Protein 1B9P (pdb70)

InterPro domains:
  IPR002035 von Willebrand factor, type A [PF00092] (158-327)
  IPR002035 von Willebrand factor, type A [PF00092] (1042-1213)
  IPR002035 von Willebrand factor, type A [PS50234] (158-330)
  IPR002035 von Willebrand factor, type A [PS50234] (1042-1215)
  IPR002035 von Willebrand factor, type A [SM00327] (156-335)
  IPR002035 von Willebrand factor, type A [SM00327] (1040-1220)
  IPR003961 Fibronectin type III [PF00041] (31-113)
  IPR003961 Fibronectin type III [PF00041] (355-431)
  IPR003961 Fibronectin type III [PF00041] (447-528)
  IPR003961 Fibronectin t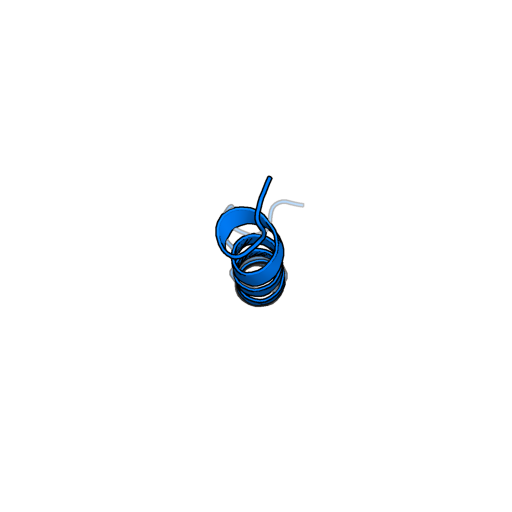ype III [PF00041] (536-615)
  IPR003961 Fibronectin type III [PF00041] (626-704)
  IPR003961 Fibronectin type III [PF00041] (745-827)
  IPR003961 Fibronectin type III [PF00041] (834-912)
  IPR003961 Fibronectin type III [PS50853] (32-123)
  IPR003961 Fibronectin type III [PS50853] (355-444)
  IPR003961 Fibronectin type III [PS50853] (445-536)
  IPR003961 Fibronectin type III [PS50853] (537-627)
  IPR003961 Fibronectin type III [PS50853] (628-716)
  IPR003961 Fibronectin type III [PS50853] (744-833)
  IPR003961 Fibronectin type III [PS50853] (835-925)

Organism: Gallus gallus (NCBI:txid9031)

Radius of gyration: 15.21 Å; Cα contacts (8 Å, |Δi|>4): 3; chains: 1; bounding box: 49×10×12 Å

B-factor: me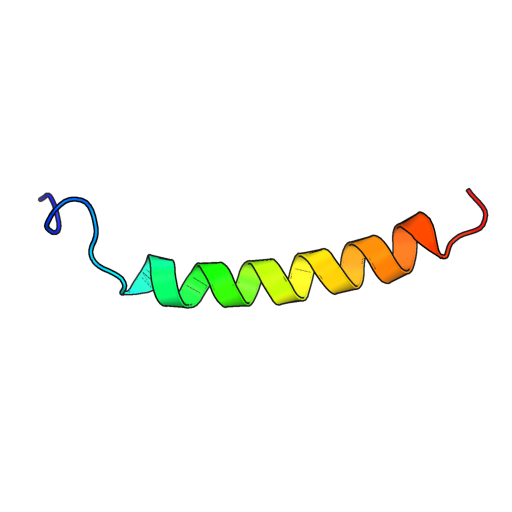an 2.43, std 1.31, range [0.65, 7.13]

Solvent-accessible surface area: 4160 Å² total; per-residue (Å²): 179,83,97,156,159,200,41,75,49,135,52,177,134,136,186,143,96,41,136,200,64,94,140,82,88,90,128,138,166,160,114,49,189,184

Secondary structure (DSSP, 8-state):
---TT--TTTHHHHHHHHHHHHHHHHHHHTTS--

Foldseek 3Di:
DDDVVCPCDVVVVVVVVVVVVVVVVCCDVVVDPD

Structure (mmCIF, N/CA/C/O backbone):
data_1B9P
#
_entry.id   1B9P
#
_cell.length_a   1.000
_cell.length_b   1.000
_cell.length_c   1.000
_cell.angle_alpha   90.00
_cell.angle_beta   90.00
_cell.angle_gamma   90.00
#
_symmetry.space_group_name_H-M   'P 1'
#
loop_
_atom_site.group_PDB
_atom_site.id
_atom_site.type_symbol
_atom_site.label_atom_id
_atom_site.label_alt_id
_atom_site.label_comp_id
_atom_site.label_asym_id
_atom_site.label_entity_id
_atom_site.label_seq_id
_atom_site.pdbx_PDB_ins_code
_atom_site.Cartn_x
_atom_site.Cartn_y
_atom_site.Cartn_z
_atom_site.occupancy
_atom_site.B_iso_or_equiv
_atom_site.auth_seq_id
_atom_site.auth_comp_id
_atom_site.auth_asym_id
_atom_site.auth_atom_id
_atom_site.pdbx_PDB_model_num
ATOM 1 N N . CYS A 1 1 ? -23.284 7.726 4.920 1.00 5.78 1 CYS A N 1
ATOM 2 C CA . CYS A 1 1 ? -23.838 6.461 5.494 1.00 4.91 1 CYS A CA 1
ATOM 3 C C . CYS A 1 1 ? -22.786 5.345 5.449 1.00 3.96 1 CYS A C 1
ATOM 4 O O . CYS A 1 1 ? -21.826 5.419 4.700 1.00 3.93 1 CYS A O 1
ATOM 14 N N . ALA A 1 2 ? -22.968 4.318 6.246 1.00 3.36 2 ALA A N 1
ATOM 15 C CA . ALA A 1 2 ? -21.993 3.182 6.271 1.00 2.48 2 ALA A CA 1
ATOM 16 C C . ALA A 1 2 ? -22.085 2.364 4.975 1.00 1.96 2 ALA A C 1
ATOM 17 O O . ALA A 1 2 ? -23.145 2.256 4.384 1.00 2.54 2 ALA A O 1
ATOM 24 N N . VAL A 1 3 ? -20.985 1.795 4.543 1.00 1.64 3 VAL A N 1
ATOM 25 C CA . VAL A 1 3 ? -20.981 0.978 3.289 1.00 1.95 3 VAL A CA 1
ATOM 26 C C . VAL A 1 3 ? -20.663 -0.483 3.631 1.00 2.42 3 VAL A C 1
ATOM 27 O O . VAL A 1 3 ? -19.626 -1.019 3.278 1.00 3.14 3 VAL A O 1
ATOM 40 N N . GLU A 1 4 ? -21.580 -1.115 4.331 1.00 2.62 4 GLU A N 1
ATOM 41 C CA . GLU A 1 4 ? -21.456 -2.550 4.766 1.00 3.60 4 GLU A CA 1
ATOM 42 C C . GLU A 1 4 ? -20.250 -2.808 5.691 1.00 3.15 4 GLU A C 1
ATOM 43 O O . GLU A 1 4 ? -19.916 -3.955 5.927 1.00 3.93 4 GLU A O 1
ATOM 55 N N . LEU A 1 5 ? -19.597 -1.785 6.210 1.00 2.12 5 LEU A N 1
ATOM 56 C CA . LEU A 1 5 ? -18.409 -1.949 7.115 1.00 1.96 5 LEU A CA 1
ATOM 57 C C . LEU A 1 5 ? -17.287 -2.778 6.458 1.00 2.15 5 LEU A C 1
ATOM 58 O O . LEU A 1 5 ? -16.474 -3.367 7.148 1.00 2.67 5 LEU A O 1
ATOM 74 N N . ARG A 1 6 ? -17.235 -2.825 5.144 1.00 1.90 6 ARG A N 1
ATOM 75 C CA . ARG A 1 6 ? -16.189 -3.596 4.402 1.00 2.33 6 ARG A CA 1
ATOM 76 C C . ARG A 1 6 ? -15.994 -2.926 3.033 1.00 2.08 6 ARG A C 1
ATOM 77 O O . ARG A 1 6 ? -14.962 -2.327 2.811 1.00 2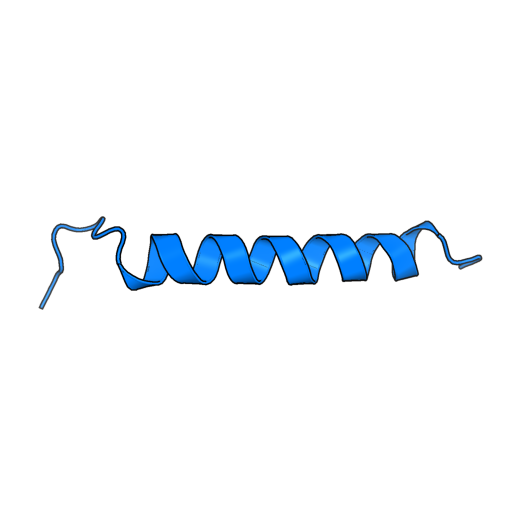.15 6 ARG A O 1
ATOM 98 N N . SER A 1 7 ? -16.973 -3.022 2.153 1.00 2.04 7 SER A N 1
ATOM 99 C CA . SER A 1 7 ? -16.944 -2.414 0.778 1.00 2.04 7 SER A CA 1
ATOM 100 C C . SER A 1 7 ? -15.545 -2.333 0.132 1.00 1.37 7 SER A C 1
ATOM 101 O O . SER A 1 7 ? -14.869 -1.327 0.267 1.00 1.48 7 SER A O 1
ATOM 109 N N . PRO A 1 8 ? -15.146 -3.384 -0.554 1.00 1.38 8 PRO A N 1
ATOM 110 C CA . PRO A 1 8 ? -13.812 -3.409 -1.222 1.00 1.47 8 PRO A CA 1
ATOM 111 C C . PRO A 1 8 ? -13.815 -2.569 -2.515 1.00 1.35 8 PRO A C 1
ATOM 112 O O . PRO A 1 8 ? -13.561 -3.074 -3.593 1.00 1.95 8 PRO A O 1
ATOM 123 N N . GLY A 1 9 ? -14.094 -1.291 -2.405 1.00 1.11 9 GLY A N 1
ATOM 124 C CA . GLY A 1 9 ? -14.116 -0.387 -3.593 1.00 1.10 9 GLY A CA 1
ATOM 125 C C . GLY A 1 9 ? -12.806 0.395 -3.561 1.00 1.06 9 GLY A C 1
ATOM 126 O O . GLY A 1 9 ? -11.856 0.028 -4.226 1.00 1.89 9 GLY A O 1
ATOM 130 N N . ILE A 1 10 ? -12.755 1.452 -2.781 1.00 0.87 10 ILE A N 1
ATOM 131 C CA . ILE A 1 10 ? -11.503 2.266 -2.677 1.00 0.92 10 ILE A CA 1
ATOM 132 C C . ILE A 1 10 ? -10.481 1.477 -1.846 1.00 0.76 10 ILE A C 1
ATOM 133 O O . ILE A 1 10 ? -9.302 1.551 -2.124 1.00 0.84 10 ILE A O 1
ATOM 149 N N . SER A 1 11 ? -10.912 0.728 -0.851 1.00 0.70 11 SER A N 1
ATOM 150 C CA . SER A 1 11 ? -9.967 -0.076 -0.009 1.00 0.80 11 SER A CA 1
ATOM 151 C C . SER A 1 11 ? -9.218 -1.070 -0.907 1.00 0.86 11 SER A C 1
ATOM 152 O O . SER A 1 11 ? -8.005 -1.100 -0.899 1.00 0.95 11 SER A O 1
ATOM 160 N N . ARG A 1 12 ? -9.923 -1.863 -1.684 1.00 0.89 12 ARG A N 1
ATOM 161 C CA . ARG A 1 12 ? -9.253 -2.850 -2.597 1.00 1.11 12 ARG A CA 1
ATOM 162 C C . ARG A 1 12 ? -8.465 -2.146 -3.721 1.00 1.11 12 ARG A C 1
ATOM 163 O O . ARG A 1 12 ? -7.697 -2.792 -4.407 1.00 1.32 12 ARG A O 1
ATOM 184 N N . PHE A 1 13 ? -8.649 -0.857 -3.905 1.00 0.96 13 PHE A N 1
ATOM 185 C CA . PHE A 1 13 ? -7.937 -0.074 -4.962 1.00 1.08 13 PHE A CA 1
ATOM 186 C C . PHE A 1 13 ? -6.700 0.596 -4.335 1.00 0.88 13 PHE A C 1
ATOM 187 O O . PHE A 1 13 ? -5.614 0.534 -4.887 1.00 0.92 13 PHE A O 1
ATOM 204 N N . ARG A 1 14 ? -6.871 1.226 -3.192 1.00 0.79 14 ARG A N 1
ATOM 205 C CA . ARG A 1 14 ? -5.747 1.917 -2.483 1.00 0.91 14 ARG A CA 1
ATOM 206 C C . ARG A 1 14 ? -4.758 0.927 -1.843 1.00 0.94 14 ARG A C 1
ATOM 207 O O . ARG A 1 14 ? -3.584 1.237 -1.772 1.00 1.04 14 ARG A O 1
ATOM 228 N N . ARG A 1 15 ? -5.193 -0.230 -1.387 1.00 1.02 15 ARG A N 1
ATOM 229 C CA . ARG A 1 15 ? -4.243 -1.210 -0.760 1.00 1.28 15 ARG A CA 1
ATOM 230 C C . ARG A 1 15 ? -3.128 -1.590 -1.746 1.00 1.15 15 ARG A C 1
ATOM 231 O O . ARG A 1 15 ? -1.978 -1.691 -1.356 1.00 1.31 15 ARG A O 1
ATOM 252 N N . LYS A 1 16 ? -3.461 -1.785 -3.004 1.00 0.99 16 LYS A N 1
ATOM 253 C CA . LYS A 1 16 ? -2.432 -2.147 -4.034 1.00 1.01 16 LYS A CA 1
ATOM 254 C C . LYS A 1 16 ? -1.513 -0.938 -4.279 1.00 0.84 16 LYS A C 1
ATOM 255 O O . LYS A 1 16 ? -0.311 -1.098 -4.404 1.00 0.84 16 LYS A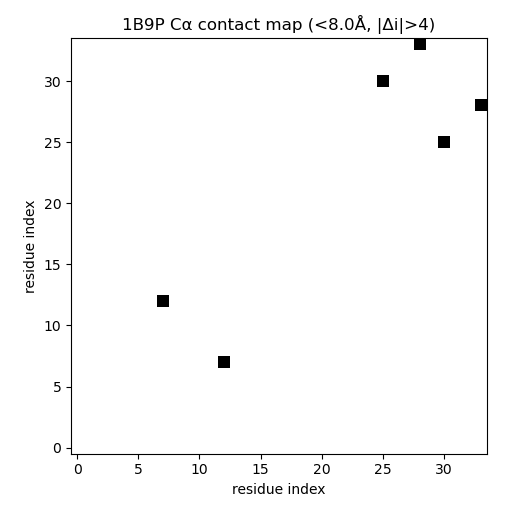 O 1
ATOM 274 N N . ILE A 1 17 ? -2.071 0.254 -4.338 1.00 0.80 17 ILE A N 1
ATOM 275 C CA . ILE A 1 17 ? -1.260 1.496 -4.563 1.00 0.88 17 ILE A CA 1
ATOM 276 C C . ILE A 1 17 ? -0.219 1.615 -3.436 1.00 0.84 17 ILE A C 1
ATOM 277 O O . ILE A 1 17 ? 0.934 1.906 -3.697 1.00 0.87 17 ILE A O 1
ATOM 293 N N . ALA A 1 18 ? -0.624 1.383 -2.204 1.00 0.92 18 ALA A N 1
ATOM 294 C CA . ALA A 1 18 ? 0.323 1.467 -1.045 1.00 1.11 18 ALA A CA 1
ATOM 295 C C . ALA A 1 18 ? 1.425 0.405 -1.186 1.00 1.06 18 ALA A C 1
ATOM 296 O O . ALA A 1 18 ? 2.583 0.698 -0.954 1.00 1.13 18 ALA A O 1
ATOM 303 N N . LYS A 1 19 ? 1.065 -0.803 -1.567 1.00 1.08 19 LYS A N 1
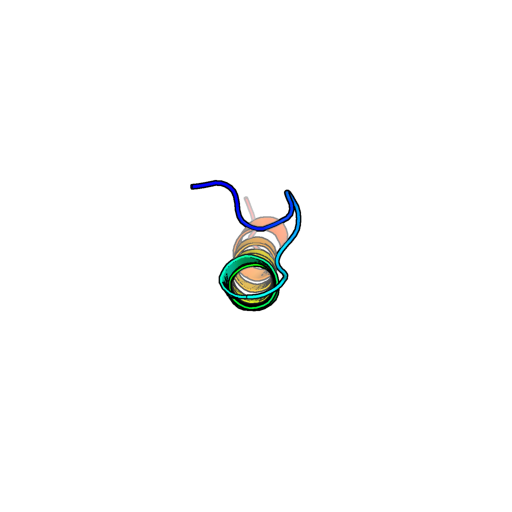ATOM 304 C CA . LYS A 1 19 ? 2.053 -1.920 -1.745 1.00 1.26 19 LYS A CA 1
ATOM 305 C C . LYS A 1 19 ? 3.198 -1.474 -2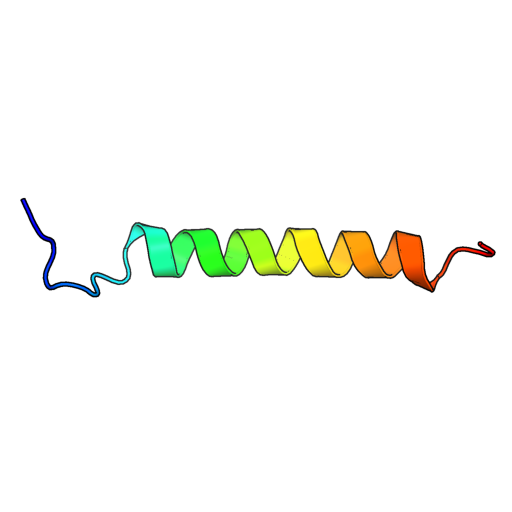.673 1.00 1.01 19 LYS A C 1
ATOM 306 O O . LYS A 1 19 ? 4.357 -1.687 -2.366 1.00 1.09 19 LYS A O 1
ATOM 325 N N . ARG A 1 20 ? 2.864 -0.856 -3.786 1.00 0.82 20 ARG A N 1
ATOM 326 C CA . ARG A 1 20 ? 3.892 -0.370 -4.766 1.00 0.82 20 ARG A CA 1
ATOM 327 C C . ARG A 1 20 ? 4.790 0.708 -4.134 1.00 0.66 20 ARG A C 1
ATOM 328 O O . ARG A 1 20 ? 5.992 0.695 -4.333 1.00 0.65 20 ARG A O 1
ATOM 349 N N . SER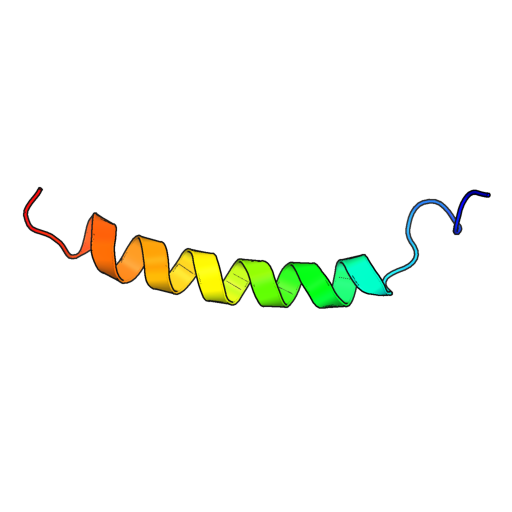 A 1 21 ? 4.220 1.625 -3.386 1.00 0.77 21 SER A N 1
ATOM 350 C CA . SER A 1 21 ? 5.029 2.708 -2.736 1.00 1.01 21 SER A CA 1
ATOM 351 C C . SER A 1 21 ? 5.941 2.153 -1.629 1.00 1.06 21 SER A C 1
ATOM 352 O O . SER A 1 21 ? 7.044 2.641 -1.466 1.00 1.36 21 SER A O 1
ATOM 360 N N . ILE A 1 22 ? 5.499 1.163 -0.883 1.00 1.23 22 ILE A N 1
ATOM 361 C CA . ILE A 1 22 ? 6.344 0.584 0.215 1.00 1.56 22 ILE A CA 1
ATOM 362 C C . ILE A 1 22 ? 7.559 -0.150 -0.368 1.00 1.40 22 ILE A C 1
ATOM 363 O O . ILE A 1 22 ? 8.669 0.110 0.059 1.00 1.41 22 ILE A O 1
ATOM 379 N N . LYS A 1 23 ? 7.357 -1.042 -1.316 1.00 1.40 23 LYS A N 1
ATOM 380 C CA . LYS A 1 23 ? 8.493 -1.805 -1.938 1.00 1.51 23 LYS A CA 1
ATOM 381 C C . LYS A 1 23 ? 9.594 -0.862 -2.448 1.00 1.30 23 LYS A C 1
ATOM 382 O O . LYS A 1 23 ? 10.766 -1.109 -2.224 1.00 1.36 23 LYS A O 1
ATOM 401 N N . THR A 1 24 ? 9.223 0.207 -3.118 1.00 1.15 24 THR A N 1
ATOM 402 C CA . THR A 1 24 ? 10.231 1.186 -3.646 1.00 1.12 24 THR A CA 1
ATOM 403 C C . THR A 1 24 ? 10.950 1.886 -2.481 1.00 0.96 24 THR A C 1
ATOM 404 O O . THR A 1 24 ? 12.125 2.189 -2.580 1.00 1.02 24 THR A O 1
ATOM 415 N N . LEU A 1 25 ? 10.257 2.136 -1.392 1.00 0.93 25 LEU A N 1
ATOM 416 C CA . LEU A 1 25 ? 10.877 2.809 -0.205 1.00 1.06 25 LEU A CA 1
ATOM 417 C C . LEU A 1 25 ? 11.920 1.884 0.438 1.00 1.15 25 LEU A C 1
ATOM 418 O O . LEU A 1 25 ? 13.007 2.318 0.767 1.00 1.17 25 LEU A O 1
ATOM 434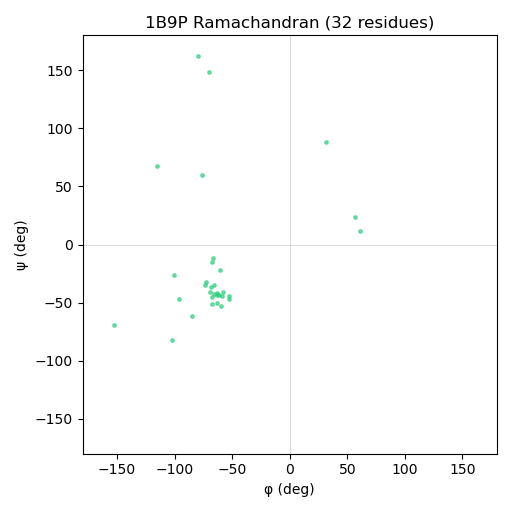 N N . GLU A 1 26 ? 11.593 0.624 0.609 1.00 1.31 26 GLU A N 1
ATOM 435 C CA . GLU A 1 26 ? 12.543 -0.359 1.226 1.00 1.57 26 GLU A CA 1
ATOM 436 C C . GLU A 1 26 ? 13.763 -0.555 0.314 1.00 1.48 26 GLU A C 1
ATOM 437 O O . GLU A 1 26 ? 14.887 -0.592 0.785 1.00 1.58 26 GLU A O 1
ATOM 449 N N . HIS A 1 27 ? 13.544 -0.667 -0.978 1.00 1.40 27 HIS A N 1
ATOM 450 C CA . HIS A 1 27 ? 14.670 -0.852 -1.949 1.00 1.54 27 HIS A CA 1
ATOM 451 C C . HIS A 1 27 ? 15.653 0.334 -1.903 1.00 1.37 27 HIS A C 1
ATOM 452 O O . HIS A 1 27 ? 16.791 0.187 -2.302 1.00 1.73 27 HIS A O 1
ATOM 466 N N . LYS A 1 28 ? 15.238 1.489 -1.426 1.00 1.20 28 LYS A N 1
ATOM 467 C CA . LYS A 1 28 ? 16.153 2.670 -1.350 1.00 1.30 28 LYS A CA 1
ATOM 468 C C . LYS A 1 28 ? 16.687 2.845 0.086 1.00 1.08 28 LYS A C 1
ATOM 469 O O . LYS A 1 28 ? 17.760 3.389 0.264 1.00 1.04 28 LYS A O 1
ATOM 488 N N . ARG A 1 29 ? 15.968 2.396 1.096 1.00 1.35 29 ARG A N 1
ATOM 489 C CA . ARG A 1 29 ? 16.436 2.536 2.514 1.00 1.57 29 ARG A CA 1
ATOM 490 C C . ARG A 1 29 ? 17.377 1.382 2.898 1.00 1.39 29 ARG A C 1
ATOM 491 O O . ARG A 1 29 ? 18.525 1.616 3.222 1.00 1.35 29 ARG A O 1
ATOM 512 N N . GLU A 1 30 ? 16.902 0.154 2.865 1.00 1.60 30 GLU A N 1
ATOM 513 C CA . GLU A 1 30 ? 17.756 -1.029 3.228 1.00 2.01 30 GLU A CA 1
ATOM 514 C C . GLU A 1 30 ? 18.963 -1.157 2.291 1.00 1.97 30 GLU A C 1
ATOM 515 O O . GLU A 1 30 ? 20.066 -1.410 2.742 1.00 2.34 30 GLU A O 1
ATOM 527 N N . ASN A 1 31 ? 18.754 -0.983 1.006 1.00 1.88 31 ASN A N 1
ATOM 528 C CA . ASN A 1 31 ? 19.874 -1.088 0.015 1.00 2.40 31 ASN A CA 1
ATOM 529 C C . ASN A 1 31 ? 20.905 0.047 0.161 1.00 2.09 31 ASN A C 1
ATOM 530 O O . ASN A 1 31 ? 21.989 -0.065 -0.379 1.00 2.77 31 ASN A O 1
ATOM 541 N N . ALA A 1 32 ? 20.606 1.118 0.867 1.00 1.49 32 ALA A N 1
ATOM 542 C CA . ALA A 1 32 ? 21.591 2.237 1.031 1.00 1.73 32 ALA A CA 1
ATOM 543 C C . ALA A 1 32 ? 22.637 1.893 2.105 1.00 1.55 32 ALA A C 1
ATOM 544 O O . ALA A 1 32 ? 22.429 1.009 2.918 1.00 1.26 32 ALA A O 1
ATOM 551 N N . LYS A 1 33 ? 23.749 2.590 2.105 1.00 2.19 33 LYS A N 1
ATOM 552 C CA . LYS A 1 33 ? 24.830 2.332 3.113 1.00 2.24 33 LYS A CA 1
ATOM 553 C C . LYS A 1 33 ? 24.322 2.617 4.536 1.00 3.07 33 LYS A C 1
ATOM 554 O O . LYS A 1 33 ? 24.481 1.794 5.420 1.00 3.54 33 LYS A O 1
ATOM 573 N N . GLU A 1 34 ? 23.727 3.767 4.747 1.00 3.65 34 GLU A N 1
ATOM 574 C CA . GLU A 1 34 ? 23.201 4.141 6.094 1.00 4.88 34 GLU A CA 1
ATOM 575 C C . GLU A 1 34 ? 21.696 4.438 6.000 1.00 5.18 34 GLU A C 1
ATOM 576 O O . GLU A 1 34 ? 21.315 5.350 5.280 1.00 5.69 34 GLU A O 1
#

Sequence (34 aa):
CAVELRSPGISRFRRKIAKRSIKTLEHKRENAKE